Protein AF-A0A8W8JBB5-F1 (afdb_monomer_lite)

Radius of gyration: 19.41 Å; chains: 1; bounding box: 45×46×48 Å

Organism: Magallana gigas (NCBI:txid29159)

Foldseek 3Di:
DAWWWQQVDPPIDIDDQDQDDDDPPDDDDPVDDDDDGSVPDDPVLRVCQQDQDPPPHDHRVRTHHRCVPCVFCQVVVVVRCCSVCPPPNDDDPDDDTDDPDDDPPDPPDPDDPPPPPDPDVCVVVVVVVVVVVVVVVVVPD

Secondary structure (DSSP, 8-state):
-EEEEE-SSSS-EEEEE-SSPPPTT----TTSPPPPPTTT--HHHHHHHHT--TTTS--BTTEEETHHHHSSTHHHHHHHHHHHTTSS-PPP-----------------TT-TTTT-S--TTHHHHHHHHHHHHHHHHT--

InterPro domains:
  IPR002641 Patatin-like phospholipase domain [PF01734] (38-77)
  IPR002641 Patatin-like phospholipase domain [PS51635] (1-78)
  IPR016035 Acyl transferase/acyl hydrolase/lysophospholipase [SSF52151] (13-126)
  IPR047148 85/88 kDa calcium-independent phospholipase A2 [PTHR24139] (1-130)

Sequence (141 aa):
MVTGVLADRHPVKLHLFRTYEEPPNSETDHRFHCPKSYKEQKVWEAARATSAAPSYFKSFENYIDGGLSANNPTLDLLTEFHKQNRHPKKSIGVVVSIGTGKTDFQKASNHDPDLSLTPSPYAWQRLLKVVLLTQLKHGAE

Structure (mmCIF, N/CA/C/O backbone):
data_AF-A0A8W8JBB5-F1
#
_entry.id   AF-A0A8W8JBB5-F1
#
loop_
_atom_site.group_PDB
_atom_site.id
_atom_site.type_symbol
_atom_site.label_atom_id
_atom_site.label_alt_id
_atom_site.label_comp_id
_atom_site.label_asym_id
_atom_site.label_entity_id
_atom_site.label_seq_id
_atom_site.pdbx_PDB_ins_code
_atom_site.Cartn_x
_atom_site.Cartn_y
_atom_site.Cartn_z
_atom_site.occupancy
_atom_site.B_iso_or_equiv
_atom_site.auth_seq_id
_atom_site.auth_comp_id
_atom_site.auth_asym_id
_atom_site.auth_atom_id
_atom_site.pdbx_PDB_model_num
ATOM 1 N N . MET A 1 1 ? -7.867 3.065 1.480 1.00 89.44 1 MET A N 1
ATOM 2 C CA . MET A 1 1 ? -6.526 2.706 1.981 1.00 89.44 1 MET A CA 1
ATOM 3 C C . MET A 1 1 ? -5.728 2.160 0.813 1.00 89.44 1 MET A C 1
ATOM 5 O O . MET A 1 1 ? -6.299 1.388 0.053 1.00 89.44 1 MET A O 1
ATOM 9 N N . VAL A 1 2 ? -4.469 2.562 0.653 1.00 95.31 2 VAL A N 1
ATOM 10 C CA . VAL A 1 2 ? -3.534 1.993 -0.338 1.00 95.31 2 VAL A CA 1
ATOM 11 C C . VAL A 1 2 ? -2.193 1.703 0.334 1.00 95.31 2 VAL A C 1
ATOM 13 O O . VAL A 1 2 ? -1.883 2.297 1.366 1.00 95.31 2 VAL A O 1
ATOM 16 N N . THR A 1 3 ? -1.421 0.764 -0.205 1.00 96.62 3 THR A N 1
ATOM 17 C CA . THR A 1 3 ? -0.187 0.269 0.419 1.00 96.62 3 THR A CA 1
ATOM 18 C C . THR A 1 3 ? 1.053 0.824 -0.274 1.00 96.62 3 THR A C 1
ATOM 20 O O . THR A 1 3 ? 1.087 0.962 -1.491 1.00 96.62 3 THR A O 1
ATOM 23 N N . GLY A 1 4 ? 2.095 1.125 0.491 1.00 96.62 4 GLY A N 1
ATOM 24 C CA . GLY A 1 4 ? 3.434 1.418 -0.022 1.00 96.62 4 GLY A CA 1
ATOM 25 C C . GLY A 1 4 ? 4.482 0.807 0.896 1.00 96.62 4 GLY A C 1
ATOM 26 O O . GLY A 1 4 ? 4.200 0.549 2.065 1.00 96.62 4 GLY A O 1
ATOM 27 N N . VAL A 1 5 ? 5.687 0.561 0.396 1.00 96.44 5 VAL A N 1
ATOM 28 C CA . VAL A 1 5 ? 6.781 0.014 1.209 1.00 96.44 5 VAL A CA 1
ATOM 29 C C . VAL A 1 5 ? 7.809 1.103 1.473 1.00 96.44 5 VAL A C 1
ATOM 31 O O . VAL A 1 5 ? 8.350 1.683 0.538 1.00 96.44 5 VAL A O 1
ATOM 34 N N . LEU A 1 6 ? 8.089 1.366 2.748 1.00 95.00 6 LEU A N 1
ATOM 35 C CA . LEU A 1 6 ? 9.177 2.237 3.181 1.00 95.00 6 LEU A CA 1
ATOM 36 C C . LEU A 1 6 ? 10.498 1.481 3.037 1.00 95.00 6 LEU A C 1
ATOM 38 O O . LEU A 1 6 ? 10.761 0.523 3.771 1.00 95.00 6 LEU A O 1
ATOM 42 N N . ALA A 1 7 ? 11.292 1.906 2.057 1.00 92.50 7 ALA A N 1
ATOM 43 C CA . ALA A 1 7 ? 12.543 1.269 1.654 1.00 92.50 7 ALA A CA 1
ATOM 44 C C . ALA A 1 7 ? 13.784 1.900 2.304 1.00 92.50 7 ALA A C 1
ATOM 46 O O . ALA A 1 7 ? 14.887 1.382 2.162 1.00 92.50 7 ALA A O 1
ATOM 47 N N . ASP A 1 8 ? 13.606 3.006 3.026 1.00 91.12 8 ASP A N 1
ATOM 48 C CA . ASP A 1 8 ? 14.658 3.752 3.725 1.00 91.12 8 ASP A CA 1
ATOM 49 C C . ASP A 1 8 ? 15.137 3.084 5.023 1.00 91.12 8 ASP A C 1
ATOM 51 O O . ASP A 1 8 ? 16.037 3.601 5.679 1.00 91.12 8 ASP A O 1
ATOM 55 N N . ARG A 1 9 ? 14.544 1.949 5.405 1.00 89.19 9 ARG A N 1
ATOM 56 C CA . ARG A 1 9 ? 14.766 1.267 6.684 1.00 89.19 9 ARG A CA 1
ATOM 57 C C . ARG A 1 9 ? 14.956 -0.235 6.523 1.00 89.19 9 ARG A C 1
ATOM 59 O O . ARG A 1 9 ? 14.446 -0.844 5.584 1.00 89.19 9 ARG A O 1
ATOM 66 N N . HIS A 1 10 ? 15.672 -0.830 7.476 1.00 87.06 10 HIS A N 1
ATOM 67 C CA . HIS A 1 10 ? 15.892 -2.271 7.568 1.00 87.06 10 HIS A CA 1
ATOM 68 C C . HIS A 1 10 ? 15.444 -2.785 8.950 1.00 87.06 10 HIS A C 1
ATOM 70 O O . HIS A 1 10 ? 15.990 -2.323 9.955 1.00 87.06 10 HIS A O 1
ATOM 76 N N . PRO A 1 11 ? 14.481 -3.723 9.030 1.00 88.62 11 PRO A N 1
ATOM 77 C CA . PRO A 1 11 ? 13.730 -4.317 7.917 1.00 88.62 11 PRO A CA 1
ATOM 78 C C . PRO A 1 11 ? 12.800 -3.304 7.228 1.00 88.62 11 PRO A C 1
ATOM 80 O O . PRO A 1 11 ? 12.384 -2.322 7.842 1.00 88.62 11 PRO A O 1
ATOM 83 N N . VAL A 1 12 ? 12.464 -3.549 5.954 1.00 90.88 12 VAL A N 1
ATOM 84 C CA . VAL A 1 12 ? 11.497 -2.715 5.216 1.00 90.88 12 VAL A CA 1
ATOM 85 C C . VAL A 1 12 ? 10.136 -2.741 5.912 1.00 90.88 12 VAL A C 1
ATOM 87 O O . VAL A 1 12 ? 9.735 -3.766 6.467 1.00 90.88 12 VAL A O 1
ATOM 90 N N . LYS A 1 13 ? 9.413 -1.618 5.888 1.00 92.50 13 LYS A N 1
ATOM 91 C CA . LYS A 1 13 ? 8.133 -1.483 6.603 1.00 92.50 13 LYS A CA 1
ATOM 92 C C . LYS A 1 13 ? 6.999 -1.201 5.631 1.00 92.50 13 LYS A C 1
ATOM 94 O O . LYS A 1 13 ? 7.080 -0.275 4.827 1.00 92.50 13 LYS A O 1
ATOM 99 N N . LEU A 1 14 ? 5.914 -1.958 5.749 1.00 94.06 14 LEU A N 1
ATOM 100 C CA . LEU A 1 14 ? 4.666 -1.652 5.059 1.00 94.06 14 LEU A CA 1
ATOM 101 C C . LEU A 1 14 ? 4.047 -0.380 5.655 1.00 94.06 14 LEU A C 1
ATOM 103 O O . LEU A 1 14 ? 3.856 -0.275 6.868 1.00 94.06 14 LEU A O 1
ATOM 107 N N . HIS A 1 15 ? 3.722 0.577 4.795 1.00 94.25 15 HIS A N 1
ATOM 108 C CA . HIS A 1 15 ? 2.999 1.793 5.130 1.00 94.25 15 HIS A CA 1
ATOM 109 C C . HIS A 1 15 ? 1.588 1.747 4.536 1.00 94.25 15 HIS A C 1
ATOM 111 O O . HIS A 1 15 ? 1.398 1.408 3.365 1.00 94.25 15 HIS A O 1
ATOM 117 N N . LEU A 1 16 ? 0.595 2.102 5.353 1.00 94.94 16 LEU A N 1
ATOM 118 C CA . LEU A 1 16 ? -0.808 2.162 4.956 1.00 94.94 16 LEU A CA 1
ATOM 119 C C . LEU A 1 16 ? -1.221 3.624 4.791 1.00 94.94 16 LEU A C 1
ATOM 121 O O . LEU A 1 16 ? -1.460 4.327 5.773 1.00 94.94 16 LEU A O 1
ATOM 125 N N . PHE A 1 17 ? -1.358 4.070 3.545 1.00 95.38 17 PHE A N 1
ATOM 126 C CA . PHE A 1 17 ? -1.958 5.364 3.251 1.00 95.38 17 PHE A CA 1
ATOM 127 C C . PHE A 1 17 ? -3.466 5.280 3.505 1.00 95.38 17 PHE A C 1
ATOM 129 O O . PHE A 1 17 ? -4.177 4.455 2.917 1.00 95.38 17 PHE A O 1
ATOM 136 N N . ARG A 1 18 ? -3.969 6.140 4.385 1.00 92.56 18 ARG A N 1
ATOM 137 C CA . ARG A 1 18 ? -5.346 6.124 4.901 1.00 92.56 18 ARG A CA 1
ATOM 138 C C . ARG A 1 18 ? -5.914 7.535 4.975 1.00 92.56 18 ARG A C 1
ATOM 140 O O . ARG A 1 18 ? -5.186 8.507 4.849 1.00 92.56 18 ARG A O 1
ATOM 147 N N . THR A 1 19 ? -7.226 7.621 5.167 1.00 93.56 19 THR A N 1
ATOM 148 C CA . THR A 1 19 ? -7.979 8.880 5.312 1.00 93.56 19 THR A CA 1
ATOM 149 C C . THR A 1 19 ? -8.466 9.104 6.745 1.00 93.56 19 THR A C 1
ATOM 151 O O . THR A 1 19 ? -9.279 9.988 6.992 1.00 93.56 19 THR A O 1
ATOM 154 N N . TYR A 1 20 ? -8.021 8.266 7.677 1.00 91.19 20 TYR A N 1
ATOM 155 C CA . TYR A 1 20 ? -8.402 8.265 9.083 1.00 91.19 20 TYR A CA 1
ATOM 156 C C . TYR A 1 20 ? -7.147 8.174 9.947 1.00 91.19 20 TYR A C 1
ATOM 158 O O . TYR A 1 20 ? -6.053 7.895 9.452 1.00 91.19 20 TYR A O 1
ATOM 166 N N . GLU A 1 21 ? -7.316 8.419 11.239 1.00 88.69 21 GLU A N 1
ATOM 167 C CA . GLU A 1 21 ? -6.217 8.475 12.190 1.00 88.69 21 GLU A CA 1
ATOM 168 C C . GLU A 1 21 ? -5.576 7.103 12.445 1.00 88.69 21 GLU A C 1
ATOM 170 O O . GLU A 1 21 ? -6.227 6.053 12.443 1.00 88.69 21 GLU A O 1
ATOM 175 N N . GLU A 1 22 ? -4.259 7.116 12.634 1.00 82.62 22 GLU A N 1
ATOM 176 C CA . GLU A 1 22 ? -3.504 5.934 13.025 1.00 82.62 22 GLU A CA 1
ATOM 177 C C . GLU A 1 22 ? -3.818 5.559 14.479 1.00 82.62 22 GLU A C 1
ATOM 179 O O . GLU A 1 22 ? -3.920 6.455 15.31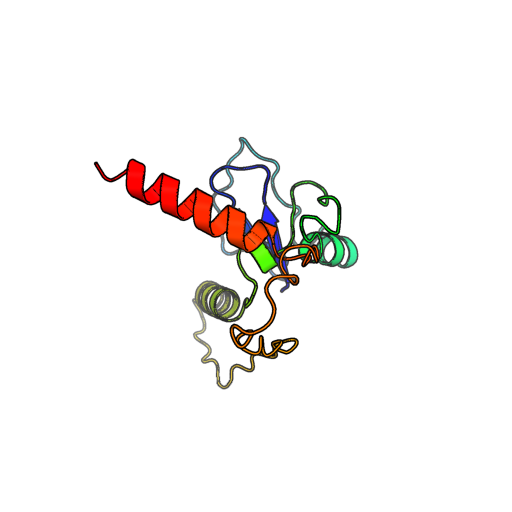8 1.00 82.62 22 GLU A O 1
ATOM 184 N N . PRO A 1 23 ? -3.948 4.263 14.832 1.00 75.19 23 PRO A N 1
ATOM 185 C CA . PRO A 1 23 ? -4.061 3.888 16.230 1.00 75.19 23 PRO A CA 1
ATOM 186 C C . PRO A 1 23 ? -2.796 4.346 16.973 1.00 75.19 23 PRO A C 1
ATOM 188 O O . PRO A 1 23 ? -1.702 4.165 16.441 1.00 75.19 23 PRO A O 1
ATOM 191 N N . PRO A 1 24 ? -2.903 4.837 18.217 1.00 66.25 24 PRO A N 1
ATOM 192 C CA . PRO A 1 24 ? -1.829 5.540 18.938 1.00 66.25 24 PRO A CA 1
ATOM 193 C C . PRO A 1 24 ? -0.545 4.731 19.232 1.00 66.25 24 PRO A C 1
ATOM 195 O O . PRO A 1 24 ? 0.370 5.248 19.858 1.00 66.25 24 PRO A O 1
ATOM 198 N N . ASN A 1 25 ? -0.435 3.485 18.763 1.00 61.22 25 ASN A N 1
ATOM 199 C CA . ASN A 1 25 ? 0.698 2.588 19.011 1.00 61.22 25 ASN A CA 1
ATOM 200 C C . ASN A 1 25 ? 1.657 2.480 17.811 1.00 61.22 25 ASN A C 1
ATOM 202 O O . ASN A 1 25 ? 2.309 1.450 17.627 1.00 61.22 25 ASN A O 1
ATOM 206 N N . SER A 1 26 ? 1.724 3.491 16.949 1.00 63.72 26 SER A N 1
ATOM 207 C CA . SER A 1 26 ? 2.717 3.514 15.879 1.00 63.72 26 SER A CA 1
ATOM 208 C C . SER A 1 26 ? 4.072 3.927 16.437 1.00 63.72 26 SER A C 1
ATOM 210 O O . SER A 1 26 ? 4.320 5.107 16.672 1.00 63.72 26 SER A O 1
ATOM 212 N N . GLU A 1 27 ? 4.960 2.958 16.641 1.00 65.38 27 GLU A N 1
ATOM 213 C CA . GLU A 1 27 ? 6.349 3.250 16.982 1.00 65.38 27 GLU A CA 1
ATOM 214 C C . GLU A 1 27 ? 6.988 4.101 15.877 1.00 65.38 27 GLU A C 1
ATOM 216 O O . GLU A 1 27 ? 7.105 3.683 14.712 1.00 65.38 27 GLU A O 1
ATOM 221 N N . THR A 1 28 ? 7.373 5.317 16.256 1.00 67.19 28 THR A N 1
ATOM 222 C CA . THR A 1 28 ? 8.155 6.237 15.440 1.00 67.19 28 THR A CA 1
ATOM 223 C C . THR A 1 28 ? 9.629 6.012 15.735 1.00 67.19 28 THR A C 1
ATOM 225 O O . THR A 1 28 ? 10.120 6.365 16.803 1.00 67.19 28 THR A O 1
ATOM 228 N N . ASP A 1 29 ? 10.348 5.434 14.780 1.00 75.00 29 ASP A N 1
ATOM 229 C CA . ASP A 1 29 ? 11.805 5.390 14.833 1.00 75.00 29 ASP A CA 1
ATOM 230 C C . ASP A 1 29 ? 12.365 6.722 14.317 1.00 75.00 29 ASP A C 1
ATOM 232 O O . ASP A 1 29 ? 12.281 7.017 13.124 1.00 75.00 29 ASP A O 1
ATOM 236 N N . HIS A 1 30 ? 12.925 7.528 15.221 1.00 78.56 30 HIS A N 1
ATOM 237 C CA . HIS A 1 30 ? 13.466 8.858 14.919 1.00 78.56 30 HIS A CA 1
ATOM 238 C C . HIS A 1 30 ? 14.686 8.842 13.982 1.00 78.56 30 HIS A C 1
ATOM 240 O O . HIS A 1 30 ? 15.106 9.900 13.521 1.00 78.56 30 HIS A O 1
ATOM 246 N N . ARG A 1 31 ? 15.262 7.667 13.687 1.00 83.62 31 ARG A N 1
ATOM 247 C CA . ARG A 1 31 ? 16.376 7.523 12.734 1.00 83.62 31 ARG A CA 1
ATOM 248 C C . ARG A 1 31 ? 15.941 7.672 11.277 1.00 83.62 31 ARG A C 1
ATOM 250 O O . ARG A 1 31 ? 16.790 7.885 10.416 1.00 83.62 31 ARG A O 1
ATOM 257 N N . PHE A 1 32 ? 14.646 7.540 10.998 1.00 84.50 32 PHE A N 1
ATOM 258 C CA . PHE A 1 32 ? 14.095 7.568 9.647 1.00 84.50 32 PHE A CA 1
ATOM 259 C C . PHE A 1 32 ? 13.147 8.746 9.454 1.00 84.50 32 PHE A C 1
ATOM 261 O O . PHE A 1 32 ? 12.585 9.287 10.407 1.00 84.50 32 PHE A O 1
ATOM 268 N N . HIS A 1 33 ? 12.915 9.110 8.193 1.00 82.38 33 HIS A N 1
ATOM 269 C CA . HIS A 1 33 ? 11.900 10.104 7.877 1.00 82.38 33 HIS A CA 1
ATOM 270 C C . HIS A 1 33 ? 10.522 9.564 8.271 1.00 82.38 33 HIS A C 1
ATOM 272 O O . HIS A 1 33 ? 10.127 8.445 7.905 1.00 82.38 33 HIS A O 1
ATOM 278 N N . CYS A 1 34 ? 9.792 10.366 9.044 1.00 85.19 34 CYS A N 1
ATOM 279 C CA . CYS A 1 34 ? 8.422 10.046 9.400 1.00 85.19 34 CYS A CA 1
ATOM 280 C C . CYS A 1 34 ? 7.525 10.262 8.170 1.00 85.19 34 CYS A C 1
ATOM 282 O O . CYS A 1 34 ? 7.642 11.302 7.514 1.00 85.19 34 CYS A O 1
ATOM 284 N N . PRO A 1 35 ? 6.642 9.308 7.834 1.00 88.75 35 PRO A N 1
ATOM 285 C CA . PRO A 1 35 ? 5.589 9.533 6.854 1.00 88.75 35 PRO A CA 1
ATOM 286 C C . PRO A 1 35 ? 4.769 10.788 7.168 1.00 88.75 35 PRO A C 1
ATOM 288 O O . PRO A 1 35 ? 4.559 11.127 8.334 1.00 88.75 35 PRO A O 1
ATOM 291 N N . LYS A 1 36 ? 4.263 11.447 6.121 1.00 90.94 36 LYS A N 1
ATOM 292 C CA . LYS A 1 36 ? 3.332 12.573 6.264 1.00 90.94 36 LYS A CA 1
ATOM 293 C C . LYS A 1 36 ? 2.089 12.131 7.037 1.00 90.94 36 LYS A C 1
ATOM 295 O O . LYS A 1 36 ? 1.647 10.984 6.927 1.00 90.94 36 LYS A O 1
ATOM 300 N N . SER A 1 37 ? 1.487 13.061 7.776 1.00 90.94 37 SER A N 1
ATOM 301 C CA . SER A 1 37 ? 0.191 12.809 8.403 1.00 90.94 37 SER A CA 1
ATOM 302 C C . SER A 1 37 ? -0.873 12.536 7.337 1.00 90.94 37 SER A C 1
ATOM 304 O O . SER A 1 37 ? -0.841 13.109 6.246 1.00 90.94 37 SER A O 1
ATOM 306 N N . TYR A 1 38 ? -1.878 11.721 7.664 1.00 91.69 38 TYR A N 1
ATOM 307 C CA . TYR A 1 38 ? -2.992 11.423 6.755 1.00 91.69 38 TYR A CA 1
ATOM 308 C C . TYR A 1 38 ? -3.759 12.678 6.295 1.00 91.69 38 TYR A C 1
ATOM 310 O O . TYR A 1 38 ? -4.408 12.648 5.253 1.00 91.69 38 TYR A O 1
ATOM 318 N N . LYS A 1 39 ? -3.686 13.777 7.062 1.00 93.88 39 LYS A N 1
ATOM 319 C CA . LYS A 1 39 ? -4.297 15.074 6.719 1.00 93.88 39 LYS A CA 1
ATOM 320 C C . LYS A 1 39 ? -3.493 15.867 5.684 1.00 93.88 39 LYS A C 1
ATOM 322 O O . LYS A 1 39 ? -4.060 16.691 4.976 1.00 93.88 39 LYS A O 1
ATOM 327 N N . GLU A 1 40 ? -2.185 15.641 5.619 1.00 94.75 40 GLU A N 1
ATOM 328 C CA . GLU A 1 40 ? -1.252 16.360 4.739 1.00 94.75 40 GLU A CA 1
ATOM 329 C C . GLU A 1 40 ? -0.963 15.571 3.460 1.00 94.75 40 GLU A C 1
ATOM 331 O O . GLU A 1 40 ? -0.647 16.142 2.415 1.00 94.75 40 GLU A O 1
ATOM 336 N N . GLN A 1 41 ? -1.082 14.246 3.548 1.00 95.06 41 GLN A N 1
ATOM 337 C CA . GLN A 1 41 ? -0.843 13.321 2.458 1.00 95.06 41 GLN A CA 1
ATOM 338 C C . GLN A 1 41 ? -1.830 13.555 1.309 1.00 95.06 41 GLN A C 1
ATOM 340 O O . GLN A 1 41 ? -3.033 13.311 1.424 1.00 95.06 41 GLN A O 1
ATOM 345 N N . LYS A 1 42 ? -1.313 13.971 0.150 1.00 96.25 42 LYS A N 1
ATOM 346 C CA . LYS A 1 42 ? -2.138 14.161 -1.050 1.00 96.25 42 LYS A CA 1
ATOM 347 C C . LYS A 1 42 ? -2.446 12.819 -1.710 1.00 96.25 42 LYS A C 1
ATOM 349 O O . LYS A 1 42 ? -1.616 11.908 -1.723 1.00 96.25 42 LYS A O 1
ATOM 354 N N . VAL A 1 43 ? -3.620 12.728 -2.339 1.00 96.94 43 VAL A N 1
ATOM 355 C CA . VAL A 1 43 ? -4.079 11.513 -3.038 1.00 96.94 43 VAL A CA 1
ATOM 356 C C . VAL A 1 43 ? -3.111 11.095 -4.147 1.00 96.94 43 VAL A C 1
ATOM 358 O O . VAL A 1 43 ? -2.763 9.922 -4.244 1.00 96.94 43 VAL A O 1
ATOM 361 N N . TRP A 1 44 ? -2.634 12.045 -4.958 1.00 97.50 44 TRP A N 1
ATOM 362 C CA . TRP A 1 44 ? -1.723 11.740 -6.067 1.00 97.50 44 TRP A CA 1
ATOM 363 C C . TRP A 1 44 ? -0.346 11.264 -5.587 1.00 97.50 44 TRP A C 1
ATOM 365 O O . TRP A 1 44 ? 0.270 10.430 -6.242 1.00 97.50 44 TRP A O 1
ATOM 375 N N . GLU A 1 45 ? 0.123 11.749 -4.436 1.00 96.88 45 GLU A N 1
ATOM 376 C CA . GLU A 1 45 ? 1.386 11.313 -3.834 1.00 96.88 45 GLU A CA 1
ATOM 377 C C . GLU A 1 45 ? 1.269 9.863 -3.347 1.00 96.88 45 GLU A C 1
ATOM 379 O O . GLU A 1 45 ? 2.134 9.043 -3.643 1.00 96.88 45 GLU A O 1
ATOM 384 N N . ALA A 1 46 ? 0.158 9.516 -2.686 1.00 97.00 46 ALA A N 1
ATOM 385 C CA . ALA A 1 46 ? -0.110 8.143 -2.259 1.00 97.00 46 ALA A CA 1
ATOM 386 C C . ALA A 1 46 ? -0.259 7.197 -3.464 1.00 97.00 46 ALA A C 1
ATOM 388 O O . ALA A 1 46 ? 0.292 6.097 -3.459 1.00 97.00 46 ALA A O 1
ATOM 389 N N . ALA A 1 47 ? -0.950 7.644 -4.520 1.00 97.25 47 ALA A N 1
ATOM 390 C CA . ALA A 1 47 ? -1.086 6.905 -5.774 1.00 97.25 47 ALA A CA 1
ATOM 391 C C . ALA A 1 47 ? 0.269 6.697 -6.477 1.00 97.25 47 ALA A C 1
ATOM 393 O O . ALA A 1 47 ? 0.536 5.622 -7.005 1.00 97.25 47 ALA A O 1
ATOM 394 N N . ARG A 1 48 ? 1.152 7.702 -6.450 1.00 97.31 48 ARG A N 1
ATOM 395 C CA . ARG A 1 48 ? 2.498 7.600 -7.024 1.00 97.31 48 ARG A CA 1
ATOM 396 C C . ARG A 1 48 ? 3.404 6.670 -6.217 1.00 97.31 48 ARG A C 1
ATOM 398 O O . ARG A 1 48 ? 4.178 5.928 -6.814 1.00 97.31 48 ARG A O 1
ATOM 405 N N . ALA A 1 49 ? 3.314 6.718 -4.889 1.00 96.88 49 ALA A N 1
ATOM 406 C CA . ALA A 1 49 ? 4.075 5.860 -3.987 1.00 96.88 49 ALA A CA 1
ATOM 407 C C . ALA A 1 49 ? 3.688 4.382 -4.138 1.00 96.88 49 ALA A C 1
ATOM 409 O O . ALA A 1 49 ? 4.560 3.528 -4.279 1.00 96.88 49 ALA A O 1
ATOM 410 N N . THR A 1 50 ? 2.384 4.079 -4.150 1.00 97.06 50 THR A N 1
ATOM 411 C CA . THR A 1 50 ? 1.886 2.694 -4.222 1.00 97.06 50 THR A CA 1
ATOM 412 C C . THR A 1 50 ? 2.262 1.996 -5.526 1.00 97.06 50 THR A C 1
ATOM 414 O O . THR A 1 50 ? 2.529 0.803 -5.499 1.00 97.06 50 THR A O 1
ATOM 417 N N . SER A 1 51 ? 2.355 2.738 -6.637 1.00 96.56 51 SER A N 1
ATOM 418 C CA . SER A 1 51 ? 2.640 2.200 -7.972 1.00 96.56 51 SER A CA 1
ATOM 419 C C . SER A 1 51 ? 4.118 2.266 -8.375 1.00 96.56 51 SER A C 1
ATOM 421 O O . SER A 1 51 ? 4.436 2.135 -9.560 1.00 96.56 51 SER A O 1
ATOM 423 N N . ALA A 1 52 ? 5.030 2.581 -7.450 1.00 96.75 52 ALA A N 1
ATOM 424 C CA . ALA A 1 52 ? 6.455 2.748 -7.740 1.00 96.75 52 ALA A CA 1
ATOM 425 C C . ALA A 1 52 ? 7.172 1.389 -7.893 1.00 96.75 52 ALA A C 1
ATOM 427 O O . ALA A 1 52 ? 8.110 1.085 -7.150 1.00 96.75 52 ALA A O 1
ATOM 428 N N . ALA A 1 53 ? 6.690 0.554 -8.826 1.00 94.94 53 ALA A N 1
ATOM 429 C CA . ALA A 1 53 ? 7.184 -0.796 -9.105 1.00 94.94 53 ALA A CA 1
ATOM 430 C C . ALA A 1 53 ? 8.687 -0.769 -9.398 1.00 94.94 53 ALA A C 1
ATOM 432 O O . ALA A 1 53 ? 9.094 -0.156 -10.395 1.00 94.94 53 ALA A O 1
ATOM 433 N N . PRO A 1 54 ? 9.523 -1.448 -8.584 1.00 91.88 54 PRO A N 1
ATOM 434 C CA . PRO A 1 54 ?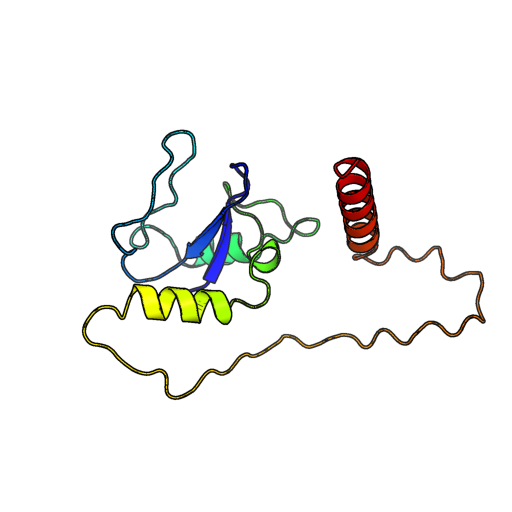 10.940 -1.577 -8.886 1.00 91.88 54 PRO A CA 1
ATOM 435 C C . PRO A 1 54 ? 11.124 -2.152 -10.287 1.00 91.88 54 PRO A C 1
ATOM 437 O O . PRO A 1 54 ? 10.315 -2.965 -10.731 1.00 91.88 54 PRO A O 1
ATOM 440 N N . SER A 1 55 ? 12.188 -1.735 -10.971 1.00 91.94 55 SER A N 1
ATOM 441 C CA . SER A 1 55 ? 12.481 -1.967 -12.400 1.00 91.94 55 SER A CA 1
ATOM 442 C C . SER A 1 55 ? 11.648 -1.167 -13.410 1.00 91.94 55 SER A C 1
ATOM 444 O O . SER A 1 55 ? 12.185 -0.821 -14.458 1.00 91.94 55 SER A O 1
ATOM 446 N N . TYR A 1 56 ? 10.404 -0.793 -13.097 1.00 94.25 56 TYR A N 1
ATOM 447 C CA . TYR A 1 56 ? 9.557 -0.009 -14.009 1.00 94.25 56 TYR A CA 1
ATOM 448 C C . TYR A 1 56 ? 9.611 1.490 -13.718 1.00 94.25 56 TYR A C 1
ATOM 450 O O . TYR A 1 56 ? 9.693 2.310 -14.631 1.00 94.25 56 TYR A O 1
ATOM 458 N N . PHE A 1 57 ? 9.579 1.856 -12.438 1.00 96.00 57 PHE A N 1
ATOM 459 C CA . PHE A 1 57 ? 9.534 3.240 -11.991 1.00 96.00 57 PHE A CA 1
ATOM 460 C C . PHE A 1 57 ? 10.608 3.508 -10.937 1.00 96.00 57 PHE A C 1
ATOM 462 O O . PHE A 1 57 ? 11.021 2.624 -10.187 1.00 96.00 57 PHE A O 1
ATOM 469 N N . LYS A 1 58 ? 11.061 4.765 -10.870 1.00 95.69 58 LYS A N 1
ATOM 470 C CA . LYS A 1 58 ? 11.879 5.240 -9.748 1.00 95.69 58 LYS A CA 1
ATOM 471 C C . LYS A 1 58 ? 11.037 5.257 -8.471 1.00 95.69 58 LYS A C 1
ATOM 473 O O . LYS A 1 58 ? 9.835 5.527 -8.545 1.00 95.69 58 LYS A O 1
ATOM 478 N N . SER A 1 59 ? 11.688 5.041 -7.328 1.00 95.12 59 SER A N 1
ATOM 479 C CA . SER A 1 59 ? 11.074 5.252 -6.016 1.00 95.12 59 SER A CA 1
ATOM 480 C C . SER A 1 59 ? 10.507 6.668 -5.905 1.00 95.12 59 SER A C 1
ATOM 482 O O . SER A 1 59 ? 10.973 7.605 -6.564 1.00 95.12 59 SER A O 1
ATOM 484 N N . PHE A 1 60 ? 9.474 6.816 -5.083 1.00 95.50 60 PHE A N 1
ATOM 485 C CA . PHE A 1 60 ? 8.868 8.107 -4.791 1.00 95.50 60 PHE A CA 1
ATOM 486 C C . PHE A 1 60 ? 9.137 8.458 -3.334 1.00 95.50 60 PHE A C 1
ATOM 488 O O . PHE A 1 60 ? 8.638 7.779 -2.440 1.00 95.50 60 PHE A O 1
ATOM 495 N N . GLU A 1 61 ? 9.945 9.494 -3.099 1.00 93.38 61 GLU A N 1
ATOM 496 C CA . GLU A 1 61 ? 10.515 9.771 -1.775 1.00 93.38 61 GLU A CA 1
ATOM 497 C C . GLU A 1 61 ? 11.168 8.484 -1.214 1.00 93.38 61 GLU A C 1
ATOM 499 O O . GLU A 1 61 ? 12.019 7.879 -1.871 1.00 93.38 61 GLU A O 1
ATOM 504 N N . ASN A 1 62 ? 10.722 8.030 -0.043 1.00 93.31 62 ASN A N 1
ATOM 505 C CA . ASN A 1 62 ? 11.213 6.828 0.634 1.00 93.31 62 ASN A CA 1
ATOM 506 C C . ASN A 1 62 ? 10.384 5.572 0.308 1.00 93.31 62 ASN A C 1
ATOM 508 O O . ASN A 1 62 ? 10.588 4.520 0.919 1.00 93.31 62 ASN A O 1
ATOM 512 N N . TYR A 1 63 ? 9.428 5.683 -0.619 1.00 96.06 63 TYR A N 1
ATOM 513 C CA . TYR A 1 63 ? 8.477 4.630 -0.948 1.00 96.06 63 TYR A CA 1
ATOM 514 C C . TYR A 1 63 ? 8.840 3.888 -2.233 1.00 96.06 63 TYR A C 1
ATOM 516 O O . TYR A 1 63 ? 9.227 4.479 -3.247 1.00 96.06 63 TYR A O 1
ATOM 524 N N . ILE A 1 64 ? 8.621 2.579 -2.193 1.00 96.50 64 ILE A N 1
ATOM 525 C CA . ILE A 1 64 ? 8.526 1.694 -3.353 1.00 96.50 64 ILE A CA 1
ATOM 526 C C . ILE A 1 64 ? 7.157 1.005 -3.356 1.00 96.50 64 ILE A C 1
ATOM 528 O O . ILE A 1 64 ? 6.404 1.088 -2.380 1.00 96.50 64 ILE A O 1
ATOM 532 N N . ASP A 1 65 ? 6.846 0.333 -4.461 1.00 97.12 65 ASP A N 1
ATOM 533 C CA . ASP A 1 65 ? 5.552 -0.308 -4.700 1.00 97.12 65 ASP A CA 1
ATOM 534 C C . ASP A 1 65 ? 5.038 -1.145 -3.526 1.00 97.12 65 ASP A C 1
ATOM 536 O O . ASP A 1 65 ? 5.754 -1.982 -2.962 1.00 97.12 65 ASP A O 1
ATOM 540 N N . GLY A 1 66 ? 3.762 -0.944 -3.195 1.00 95.31 66 GLY A N 1
ATOM 541 C CA . GLY A 1 66 ? 3.081 -1.688 -2.140 1.00 95.31 66 GLY A CA 1
ATOM 542 C C . GLY A 1 66 ? 3.020 -3.190 -2.414 1.00 95.31 66 GLY A C 1
ATOM 543 O O . GLY A 1 66 ? 3.050 -3.988 -1.479 1.00 95.31 66 GLY A O 1
ATOM 544 N N . GLY A 1 67 ? 3.010 -3.588 -3.684 1.00 93.81 67 GLY A N 1
ATOM 545 C CA . GLY A 1 67 ? 2.980 -4.964 -4.161 1.00 93.81 67 GLY A CA 1
ATOM 546 C C . GLY A 1 67 ? 4.205 -5.795 -3.786 1.00 93.81 67 GLY A C 1
ATOM 547 O O . GLY A 1 67 ? 4.125 -7.021 -3.802 1.00 93.81 67 GLY A O 1
ATOM 548 N N . LEU A 1 68 ? 5.316 -5.183 -3.365 1.00 92.94 68 LEU A N 1
ATOM 549 C CA . LEU A 1 68 ? 6.452 -5.945 -2.835 1.00 92.94 68 LEU A CA 1
ATOM 550 C C . LEU A 1 68 ? 6.160 -6.603 -1.484 1.00 92.94 68 LEU A C 1
ATOM 552 O O . LEU A 1 68 ? 6.692 -7.676 -1.209 1.00 92.94 6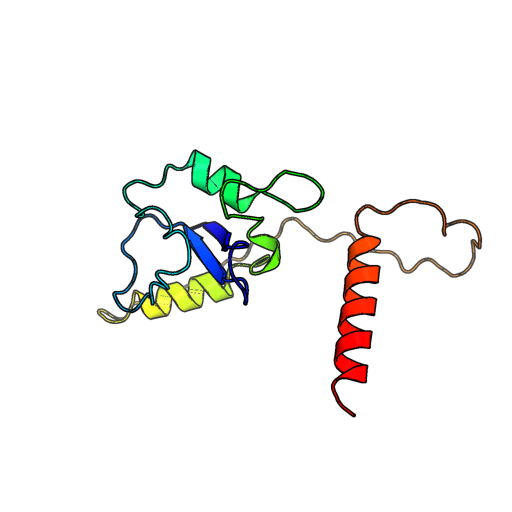8 LEU A O 1
ATOM 556 N N . SER A 1 69 ? 5.331 -5.973 -0.647 1.00 91.19 69 SER A N 1
ATOM 557 C CA . SER A 1 69 ? 4.991 -6.489 0.687 1.00 91.19 69 SER A CA 1
ATOM 558 C C . SER A 1 69 ? 3.522 -6.887 0.821 1.00 91.19 69 SER A C 1
ATOM 560 O O . SER A 1 69 ? 3.211 -7.763 1.618 1.00 91.19 69 SER A O 1
ATOM 562 N N . ALA A 1 70 ? 2.626 -6.261 0.059 1.00 92.50 70 ALA A N 1
ATOM 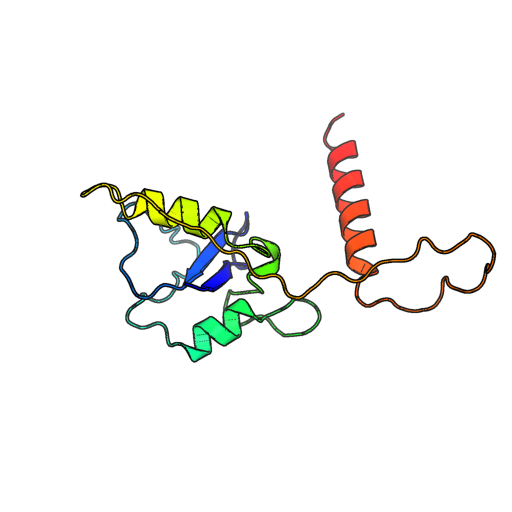563 C CA . ALA A 1 70 ? 1.180 -6.425 0.150 1.00 92.50 70 ALA A CA 1
ATOM 564 C C . ALA A 1 70 ? 0.533 -6.428 -1.249 1.00 92.50 70 ALA A C 1
ATOM 566 O O . ALA A 1 70 ? -0.346 -5.619 -1.546 1.00 92.50 70 ALA A O 1
ATOM 567 N N . ASN A 1 71 ? 0.950 -7.362 -2.117 1.00 92.00 71 ASN A N 1
ATOM 568 C CA . ASN A 1 71 ? 0.352 -7.555 -3.454 1.00 92.00 71 ASN A CA 1
ATOM 569 C C . ASN A 1 71 ? -1.111 -8.035 -3.410 1.00 92.00 71 ASN A C 1
ATOM 571 O O . ASN A 1 71 ? -1.829 -8.010 -4.404 1.00 92.00 71 ASN A O 1
ATOM 575 N N . ASN A 1 72 ? -1.556 -8.499 -2.244 1.00 94.62 72 ASN A N 1
ATOM 576 C CA . ASN A 1 72 ? -2.958 -8.712 -1.932 1.00 94.62 72 ASN A CA 1
ATOM 577 C C . ASN A 1 72 ? -3.224 -8.117 -0.540 1.00 94.62 72 ASN A C 1
ATOM 579 O O . ASN A 1 72 ? -3.037 -8.818 0.456 1.00 94.62 72 ASN A O 1
ATOM 583 N N . PRO A 1 73 ? -3.675 -6.853 -0.450 1.00 94.81 73 PRO A N 1
ATOM 584 C CA . PRO A 1 73 ? -3.799 -6.146 0.823 1.00 94.81 73 PRO A CA 1
ATOM 585 C C . PRO A 1 73 ? -5.020 -6.584 1.648 1.00 94.81 73 PRO A C 1
ATOM 587 O O . PRO A 1 73 ? -5.392 -5.908 2.603 1.00 94.81 73 PRO A O 1
ATOM 590 N N . THR A 1 74 ? -5.688 -7.689 1.290 1.00 96.25 74 THR A N 1
ATOM 591 C CA . THR A 1 74 ? -6.899 -8.156 1.984 1.00 96.25 74 THR A CA 1
ATOM 592 C C . THR A 1 74 ? -6.608 -8.461 3.454 1.00 96.25 74 THR A C 1
ATOM 594 O O . THR A 1 74 ? -7.347 -8.022 4.332 1.00 96.25 74 THR A O 1
ATOM 597 N N . LEU A 1 75 ? -5.517 -9.178 3.742 1.00 94.44 75 LEU A N 1
ATOM 598 C CA . LEU A 1 75 ? -5.152 -9.519 5.119 1.00 94.44 75 LEU A CA 1
ATOM 599 C C . LEU A 1 75 ? -4.706 -8.284 5.913 1.00 94.44 75 LEU A C 1
ATOM 601 O O . LEU A 1 75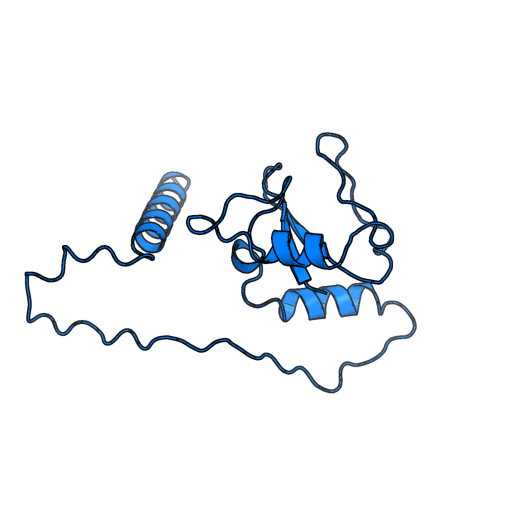 ? -5.068 -8.142 7.084 1.00 94.44 75 LEU A O 1
ATOM 605 N N . ASP A 1 76 ? -3.973 -7.371 5.273 1.00 94.56 76 ASP A N 1
ATOM 606 C CA . ASP A 1 76 ? -3.557 -6.102 5.874 1.00 94.56 76 ASP A CA 1
ATOM 607 C C . ASP A 1 76 ? -4.771 -5.240 6.234 1.00 94.56 76 ASP A C 1
ATOM 609 O O . ASP A 1 76 ? -4.854 -4.718 7.344 1.00 94.56 76 ASP A O 1
ATOM 613 N N . LEU A 1 77 ? -5.761 -5.162 5.337 1.00 93.50 77 LEU A N 1
ATOM 614 C CA . LEU A 1 77 ? -7.025 -4.466 5.568 1.00 93.50 77 LEU A CA 1
ATOM 615 C C . LEU A 1 77 ? -7.820 -5.089 6.714 1.00 93.50 77 LEU A C 1
ATOM 617 O O . LEU A 1 77 ? -8.338 -4.359 7.554 1.00 93.50 77 LEU A O 1
ATOM 621 N N . LEU A 1 78 ? -7.916 -6.420 6.774 1.00 94.19 78 LEU A N 1
ATOM 622 C CA . LEU A 1 78 ? -8.590 -7.103 7.879 1.00 94.19 78 LEU A CA 1
ATOM 623 C C . LEU A 1 78 ? -7.885 -6.822 9.205 1.00 94.19 78 LEU A C 1
ATOM 625 O O . LEU A 1 78 ? -8.541 -6.527 10.202 1.00 94.19 78 LEU A O 1
ATOM 629 N N . THR A 1 79 ? -6.558 -6.871 9.217 1.00 92.38 79 THR A N 1
ATOM 630 C CA . THR A 1 79 ? -5.755 -6.566 10.404 1.00 92.38 79 THR A CA 1
ATOM 631 C C . THR A 1 79 ? -5.965 -5.119 10.849 1.00 92.38 79 THR A C 1
ATOM 633 O O . THR A 1 79 ? -6.205 -4.866 12.030 1.00 92.38 79 THR A O 1
ATOM 636 N N . GLU A 1 80 ? -5.932 -4.168 9.914 1.00 91.25 80 GLU A N 1
ATOM 637 C CA . GLU A 1 80 ? -6.181 -2.753 10.192 1.00 91.25 8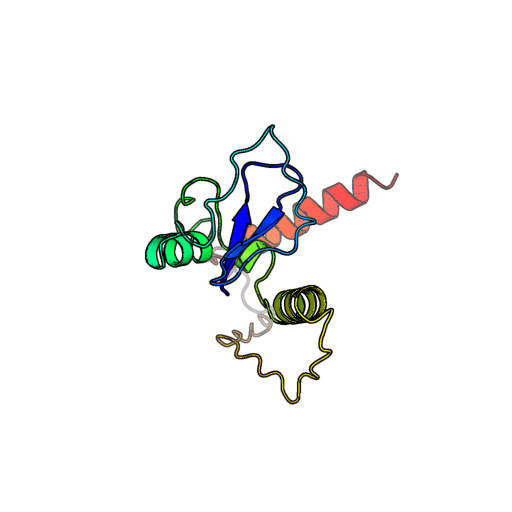0 GLU A CA 1
ATOM 638 C C . GLU A 1 80 ? -7.611 -2.522 10.690 1.00 91.25 80 GLU A C 1
ATOM 640 O O . GLU A 1 80 ? -7.808 -1.831 11.687 1.00 91.25 80 GLU A O 1
ATOM 645 N N . PHE A 1 81 ? -8.609 -3.165 10.079 1.00 91.75 81 PHE A N 1
ATOM 646 C CA . PHE A 1 81 ? -9.993 -3.105 10.542 1.00 91.75 81 PHE A CA 1
ATOM 647 C C . PHE A 1 81 ? -10.103 -3.548 12.002 1.00 91.75 81 PHE A C 1
ATOM 649 O O . PHE A 1 81 ? -10.673 -2.824 12.812 1.00 91.75 81 PHE A O 1
ATOM 656 N N . HIS A 1 82 ? -9.515 -4.689 12.373 1.00 89.50 82 HIS A N 1
ATOM 657 C CA . HIS A 1 82 ? -9.548 -5.167 13.758 1.00 89.50 82 HIS A CA 1
ATOM 658 C C . HIS A 1 82 ? -8.831 -4.217 14.729 1.00 89.50 82 HIS A C 1
ATOM 660 O O . HIS A 1 82 ? -9.287 -4.049 15.860 1.00 89.50 82 HIS A O 1
ATOM 666 N N . LYS A 1 83 ? -7.744 -3.561 14.299 1.00 88.19 83 LYS A N 1
ATOM 667 C CA . LYS A 1 83 ? -7.037 -2.554 15.109 1.00 88.19 83 LYS A CA 1
ATOM 668 C C . LYS A 1 83 ? -7.886 -1.308 15.366 1.00 88.19 83 LYS A C 1
ATOM 670 O O . LYS A 1 83 ? -7.858 -0.791 16.483 1.00 88.19 83 LYS A O 1
ATOM 675 N N . GLN A 1 84 ? -8.623 -0.845 14.358 1.00 86.44 84 GLN A N 1
ATOM 676 C CA . GLN A 1 84 ? -9.490 0.337 14.435 1.00 86.44 84 GLN A CA 1
ATOM 677 C C . GLN A 1 84 ? -10.802 0.045 15.177 1.00 86.44 84 GLN A C 1
ATOM 679 O O . GLN A 1 84 ? -11.313 0.862 15.936 1.00 86.44 84 GLN A O 1
ATOM 684 N N . ASN A 1 85 ? -11.333 -1.161 15.014 1.00 86.56 85 ASN A N 1
ATOM 685 C CA . ASN A 1 85 ? -12.636 -1.587 15.513 1.00 86.56 85 ASN A CA 1
ATOM 686 C C . ASN A 1 85 ? -12.597 -2.101 16.966 1.00 86.56 85 ASN A C 1
ATOM 688 O O . ASN A 1 85 ? -13.351 -3.002 17.339 1.00 86.56 85 ASN A O 1
ATOM 692 N N . ARG A 1 86 ? -11.703 -1.554 17.803 1.00 76.06 86 ARG A N 1
ATOM 693 C CA . ARG A 1 86 ? -11.600 -1.953 19.216 1.00 76.06 86 ARG A CA 1
ATOM 694 C C . ARG A 1 86 ? -12.908 -1.683 19.963 1.00 76.06 86 ARG A C 1
ATOM 696 O O . ARG A 1 86 ? -13.370 -2.569 20.679 1.00 76.06 86 ARG A O 1
ATOM 703 N N . HIS A 1 87 ? -13.537 -0.522 19.739 1.00 70.50 87 HIS A N 1
ATOM 704 C CA . HIS A 1 87 ? -14.830 -0.150 20.326 1.00 70.50 87 HIS A CA 1
ATOM 705 C C . HIS A 1 87 ? -15.577 0.879 19.448 1.00 70.50 87 HIS A C 1
ATOM 707 O O . HIS A 1 87 ? -14.984 1.911 19.138 1.00 70.50 87 HIS A O 1
ATOM 713 N N . PRO A 1 88 ? -16.864 0.676 19.082 1.00 69.81 88 PRO A N 1
ATOM 714 C CA . PRO A 1 88 ? -17.684 -0.533 19.235 1.00 69.81 88 PRO A CA 1
ATOM 715 C C . PRO A 1 88 ? -17.301 -1.626 18.223 1.00 69.81 88 PRO A C 1
ATOM 717 O O . PRO A 1 88 ? -16.948 -1.323 17.089 1.00 69.81 88 PRO A O 1
ATOM 720 N N . LYS A 1 89 ? -17.422 -2.902 18.613 1.00 80.44 89 LYS A N 1
ATOM 721 C CA . LYS A 1 89 ? -17.092 -4.048 17.750 1.00 80.44 89 LYS A CA 1
ATOM 722 C C . LYS A 1 89 ? -18.120 -4.201 16.625 1.00 80.44 89 LYS A C 1
ATOM 724 O O . LYS A 1 89 ? -19.215 -4.708 16.849 1.00 80.44 89 LYS A O 1
ATOM 729 N N . LYS A 1 90 ? -17.760 -3.802 15.409 1.00 88.25 90 LYS A N 1
ATOM 730 C CA . LYS A 1 90 ? -18.503 -4.121 14.181 1.00 88.25 90 LYS A CA 1
ATOM 731 C C . LYS A 1 90 ? -18.012 -5.434 13.573 1.00 88.25 90 LYS A C 1
ATOM 733 O O . LYS A 1 90 ? -16.811 -5.688 13.550 1.00 88.25 90 LYS A O 1
ATOM 738 N N . SER A 1 91 ? -18.911 -6.267 13.066 1.00 90.81 91 SER A N 1
ATOM 739 C CA . SER A 1 91 ? -18.531 -7.439 12.274 1.00 90.81 91 SER A CA 1
ATOM 740 C C . SER A 1 91 ? -18.410 -7.073 10.795 1.00 90.81 91 SER A C 1
ATOM 742 O O . SER A 1 91 ? -19.104 -6.186 10.295 1.00 90.81 91 SER A O 1
ATOM 744 N N . ILE A 1 92 ? -17.517 -7.760 10.086 1.00 92.88 92 ILE A N 1
ATOM 745 C CA . ILE A 1 92 ? -17.436 -7.686 8.627 1.00 92.88 92 ILE A CA 1
ATOM 746 C C . ILE A 1 92 ? -18.441 -8.692 8.067 1.00 92.88 92 ILE A C 1
ATOM 748 O O . ILE A 1 92 ? -18.317 -9.884 8.331 1.00 92.88 92 ILE A O 1
ATOM 752 N N . GLY A 1 93 ? -19.433 -8.221 7.309 1.00 96.56 93 GLY A N 1
ATOM 753 C CA . GLY A 1 93 ? -20.418 -9.101 6.669 1.00 96.56 93 GLY A CA 1
ATOM 754 C C . GLY A 1 93 ? -19.887 -9.791 5.409 1.00 96.56 93 GLY A C 1
ATOM 755 O O . GLY A 1 93 ? -20.218 -10.942 5.150 1.00 96.56 93 GLY A O 1
ATOM 756 N N . VAL A 1 94 ? -19.048 -9.101 4.630 1.00 96.88 94 VAL A N 1
ATOM 757 C CA . VAL A 1 94 ? -18.500 -9.608 3.365 1.00 96.88 94 VAL A CA 1
ATOM 758 C C . VAL A 1 94 ? -17.117 -9.020 3.091 1.00 96.88 94 VAL A C 1
ATOM 760 O O . VAL A 1 94 ? -16.851 -7.861 3.409 1.00 96.88 94 VAL A O 1
ATOM 763 N N . VAL A 1 95 ? -16.248 -9.821 2.473 1.00 96.69 95 VAL A N 1
ATOM 764 C CA . VAL A 1 95 ? -14.955 -9.392 1.928 1.00 96.69 95 VAL A CA 1
ATOM 765 C C . VAL A 1 95 ? -14.905 -9.811 0.468 1.00 96.69 95 VAL A C 1
ATOM 767 O O . VAL A 1 95 ? -15.105 -10.981 0.152 1.00 96.69 95 VAL A O 1
ATOM 770 N N . VAL A 1 96 ? -14.617 -8.861 -0.417 1.00 97.44 96 VAL A N 1
ATOM 771 C CA . VAL A 1 96 ? -14.424 -9.117 -1.846 1.00 97.44 96 VAL A CA 1
ATOM 772 C C . VAL A 1 96 ? -12.995 -8.731 -2.206 1.00 97.44 96 VAL A C 1
ATOM 774 O O . VAL A 1 96 ? -12.585 -7.595 -1.979 1.00 97.44 96 VAL A O 1
ATOM 777 N N . SER A 1 97 ? -12.238 -9.680 -2.758 1.00 96.75 97 SER A N 1
ATOM 778 C CA . SER A 1 97 ? -10.874 -9.463 -3.246 1.00 96.75 97 SER A CA 1
ATOM 779 C C . SER A 1 97 ? -10.871 -9.597 -4.765 1.00 96.75 97 SER A C 1
ATOM 781 O O . SER A 1 97 ? -11.226 -10.650 -5.294 1.00 96.75 97 SER A O 1
ATOM 783 N N . ILE A 1 98 ? -10.513 -8.520 -5.464 1.00 96.62 98 ILE A N 1
ATOM 784 C CA . ILE A 1 98 ? -10.515 -8.456 -6.928 1.00 96.62 98 ILE A CA 1
ATOM 785 C C . ILE A 1 98 ? -9.064 -8.438 -7.402 1.00 96.62 98 ILE A C 1
ATOM 787 O O . ILE A 1 98 ? -8.328 -7.492 -7.129 1.00 96.62 98 ILE A O 1
ATOM 791 N N . GLY A 1 99 ? -8.653 -9.500 -8.093 1.00 94.62 99 GLY A N 1
ATOM 792 C CA . GLY A 1 99 ? -7.331 -9.596 -8.710 1.00 94.62 99 GLY A CA 1
ATOM 793 C C . GLY A 1 99 ? -7.307 -9.038 -10.133 1.00 94.62 99 GLY A C 1
ATOM 794 O O . GLY A 1 99 ? -8.341 -8.919 -10.784 1.00 94.62 99 GLY A O 1
ATOM 795 N N . THR A 1 100 ? -6.108 -8.768 -10.647 1.00 93.81 100 THR A N 1
ATOM 796 C CA . THR A 1 100 ? -5.865 -8.280 -12.019 1.00 93.81 100 THR A CA 1
ATOM 797 C C . THR A 1 100 ? -5.669 -9.406 -13.045 1.00 93.81 100 THR A C 1
ATOM 799 O O . THR A 1 100 ? -5.207 -9.165 -14.157 1.00 93.81 100 THR A O 1
ATOM 802 N N . GLY A 1 101 ? -6.032 -10.639 -12.684 1.00 91.75 101 GLY A N 1
ATOM 803 C CA . GLY A 1 101 ? -5.800 -11.839 -13.487 1.00 91.75 101 GLY A CA 1
ATOM 804 C C . GLY A 1 101 ? -4.462 -12.519 -13.183 1.00 91.75 101 GLY A C 1
ATOM 805 O O . GLY A 1 101 ? -3.600 -11.989 -12.484 1.00 91.75 101 GLY A O 1
ATOM 806 N N . LYS A 1 102 ? -4.309 -13.747 -13.679 1.00 89.31 102 LYS A N 1
ATOM 807 C CA . LYS A 1 102 ? -3.057 -14.509 -13.650 1.00 89.31 102 LYS A CA 1
ATOM 808 C C . LYS A 1 102 ? -2.804 -15.027 -15.053 1.00 89.31 102 LYS A C 1
ATOM 810 O O . LYS A 1 102 ? -3.732 -15.500 -15.700 1.00 89.31 102 LYS A O 1
ATOM 815 N N . THR A 1 103 ? -1.564 -14.939 -15.509 1.00 87.69 103 THR A N 1
ATOM 816 C CA . THR A 1 103 ? -1.163 -15.570 -16.762 1.00 87.69 103 THR A CA 1
ATOM 817 C C . THR A 1 103 ? -0.974 -17.059 -16.515 1.00 87.69 103 THR A C 1
ATOM 819 O O . THR A 1 103 ? -0.216 -17.445 -15.620 1.00 87.69 103 THR A O 1
ATOM 822 N N . ASP A 1 104 ? -1.626 -17.895 -17.315 1.00 78.81 104 ASP A N 1
ATOM 823 C CA . ASP A 1 104 ? -1.340 -19.322 -17.330 1.00 78.81 104 ASP A CA 1
ATOM 824 C C . ASP A 1 104 ? 0.019 -19.521 -18.000 1.00 78.81 104 ASP A C 1
ATOM 826 O O . ASP A 1 104 ? 0.152 -19.482 -19.223 1.00 78.81 104 ASP A O 1
ATOM 830 N N . PHE A 1 105 ? 1.065 -19.706 -17.196 1.00 64.25 105 PHE A N 1
ATOM 831 C CA . PHE A 1 105 ? 2.319 -20.220 -17.723 1.00 64.25 105 PHE A CA 1
ATOM 832 C C . PHE A 1 105 ? 2.063 -21.664 -18.140 1.00 64.25 105 PHE A C 1
ATOM 834 O O . PHE A 1 105 ? 2.116 -22.576 -17.311 1.00 64.25 105 PHE A O 1
ATOM 841 N N . GLN A 1 106 ? 1.763 -21.877 -19.423 1.00 54.44 106 GLN A N 1
ATOM 842 C CA . GLN A 1 106 ? 1.843 -23.213 -19.983 1.00 54.44 106 GLN A CA 1
ATOM 843 C C . GLN A 1 106 ? 3.246 -23.733 -19.686 1.00 54.44 106 GLN A C 1
ATOM 845 O O . GLN A 1 106 ? 4.252 -23.082 -19.978 1.00 54.44 106 GLN A O 1
ATOM 850 N N . LYS A 1 107 ? 3.298 -24.883 -19.014 1.00 47.59 107 LYS A N 1
ATOM 851 C CA . LYS A 1 107 ? 4.526 -25.633 -18.789 1.00 47.59 107 LYS A CA 1
ATOM 852 C C . LYS A 1 107 ? 5.135 -25.814 -20.172 1.00 47.59 107 LYS A C 1
ATOM 854 O O . LYS A 1 107 ? 4.530 -26.515 -20.976 1.00 47.59 107 LYS A O 1
ATOM 859 N N . ALA A 1 108 ? 6.246 -25.131 -20.460 1.00 51.88 108 ALA A N 1
ATOM 860 C CA . ALA A 1 108 ? 6.960 -25.322 -21.710 1.00 51.88 108 ALA A CA 1
ATOM 861 C C . ALA A 1 108 ? 7.165 -26.832 -21.858 1.00 51.88 108 ALA A C 1
ATOM 863 O O . ALA A 1 108 ? 7.866 -27.453 -21.056 1.00 51.88 108 ALA A O 1
ATOM 864 N N . SER A 1 109 ? 6.434 -27.446 -22.785 1.00 42.75 109 SER A N 1
ATOM 865 C CA . SER A 1 109 ? 6.694 -28.814 -23.190 1.00 42.75 109 SER A CA 1
ATOM 866 C C . SER A 1 109 ? 8.142 -28.832 -23.652 1.00 42.75 109 SER A C 1
ATOM 868 O O . SER A 1 109 ? 8.540 -27.961 -24.420 1.00 42.75 109 SER A O 1
ATOM 870 N N . ASN A 1 110 ? 8.928 -29.767 -23.124 1.00 45.97 110 ASN A N 1
ATOM 871 C CA . ASN A 1 110 ? 10.381 -29.879 -23.283 1.00 45.97 110 ASN A CA 1
ATOM 872 C C . ASN A 1 110 ? 10.843 -30.163 -24.735 1.00 45.97 110 ASN A C 1
ATOM 874 O O . ASN A 1 110 ? 11.676 -31.042 -24.935 1.00 45.97 110 ASN A O 1
ATOM 878 N N . HIS A 1 111 ? 10.318 -29.478 -25.752 1.00 44.62 111 HIS A N 1
ATOM 879 C CA . HIS A 1 111 ? 10.639 -29.753 -27.153 1.00 44.62 111 HIS A CA 1
ATOM 880 C C . HIS A 1 111 ? 11.401 -28.662 -27.903 1.00 44.62 111 HIS A C 1
ATOM 882 O O . HIS A 1 111 ? 11.880 -28.966 -28.988 1.00 44.62 111 HIS A O 1
ATOM 888 N N . ASP A 1 112 ? 11.673 -27.500 -27.304 1.00 42.72 112 ASP A N 1
ATOM 889 C CA . ASP A 1 112 ? 12.462 -26.458 -27.973 1.00 42.72 112 ASP A CA 1
ATOM 890 C C . ASP A 1 112 ? 13.681 -26.040 -27.126 1.00 42.72 112 ASP A C 1
ATOM 892 O O . ASP A 1 112 ? 13.514 -25.398 -26.084 1.00 42.72 112 ASP A O 1
ATOM 896 N N . PRO A 1 113 ? 14.924 -26.375 -27.533 1.00 48.62 113 PRO A N 1
ATOM 897 C CA . PRO A 1 113 ? 16.135 -25.999 -26.798 1.00 48.62 113 PRO A CA 1
ATOM 898 C C . PRO A 1 113 ? 16.522 -24.512 -26.940 1.00 48.62 113 PRO A C 1
ATOM 900 O O . PRO A 1 113 ? 17.497 -24.088 -26.324 1.00 48.62 113 PRO A O 1
ATOM 903 N N . ASP A 1 114 ? 15.769 -23.705 -27.696 1.00 45.75 114 ASP A N 1
ATOM 904 C CA . ASP A 1 114 ? 16.175 -22.342 -28.087 1.00 45.75 114 ASP A CA 1
ATOM 905 C C . ASP A 1 114 ? 15.402 -21.202 -27.383 1.00 45.75 114 ASP A C 1
ATOM 907 O O . ASP A 1 114 ? 15.642 -20.020 -27.611 1.00 45.75 114 ASP A O 1
ATOM 911 N N . LEU A 1 115 ? 14.495 -21.511 -26.446 1.00 46.59 115 LEU A N 1
ATOM 912 C CA . LEU A 1 115 ? 13.708 -20.484 -25.737 1.00 46.59 115 LEU A CA 1
ATOM 913 C C . LEU A 1 115 ? 14.389 -19.910 -24.474 1.00 46.59 115 LEU A C 1
ATOM 915 O O . LEU A 1 115 ? 13.736 -19.298 -23.627 1.00 46.59 115 LEU A O 1
ATOM 919 N N . SER A 1 116 ? 15.700 -20.109 -24.311 1.00 45.34 116 SER A N 1
ATOM 920 C CA . SER A 1 116 ? 16.464 -19.606 -23.155 1.00 45.34 116 SER A CA 1
ATOM 921 C C . SER A 1 116 ? 16.900 -18.138 -23.282 1.00 45.34 116 SER A C 1
ATOM 923 O O . SER A 1 116 ? 17.406 -17.568 -22.315 1.00 45.34 116 SER A O 1
ATOM 925 N N . LEU A 1 117 ? 16.662 -17.501 -24.435 1.00 45.00 117 LEU A N 1
ATOM 926 C CA . LEU A 1 117 ? 17.158 -16.154 -24.744 1.00 45.00 117 LEU A CA 1
ATOM 927 C C . LEU A 1 117 ? 16.093 -15.052 -24.782 1.00 45.00 117 LEU A C 1
ATOM 929 O O . LEU A 1 117 ? 16.437 -13.896 -25.017 1.00 45.00 117 LEU A O 1
ATOM 933 N N . THR A 1 118 ? 14.818 -15.336 -24.499 1.00 42.72 118 THR A N 1
ATOM 934 C CA . THR A 1 118 ? 13.836 -14.250 -24.359 1.00 42.72 118 THR A CA 1
ATOM 935 C C . THR A 1 118 ? 13.942 -13.638 -22.958 1.00 42.72 118 THR A C 1
ATOM 937 O O . THR A 1 118 ? 13.679 -14.347 -21.977 1.00 42.72 118 THR A O 1
ATOM 940 N N . PRO A 1 119 ? 14.292 -12.345 -22.807 1.00 43.28 119 PRO A N 1
ATOM 941 C CA . PRO A 1 119 ? 14.315 -11.698 -21.507 1.00 43.28 119 PRO A CA 1
ATOM 942 C C . PRO A 1 119 ? 12.870 -11.500 -21.045 1.00 43.28 119 PRO A C 1
ATOM 944 O O . PRO A 1 119 ? 12.216 -10.507 -21.349 1.00 43.28 119 PRO A O 1
ATOM 947 N N . SER A 1 120 ? 12.346 -12.485 -20.317 1.00 56.22 120 SER A N 1
ATOM 948 C CA . SER A 1 120 ? 11.114 -12.301 -19.562 1.00 56.22 120 SER A CA 1
ATOM 949 C C . SER A 1 120 ? 11.357 -11.196 -18.526 1.00 56.22 120 SER A C 1
ATOM 951 O O . SER A 1 120 ? 12.328 -11.300 -17.768 1.00 56.22 120 SER A O 1
ATOM 953 N N . PRO A 1 121 ? 10.476 -10.184 -18.415 1.00 51.03 121 PRO A N 1
ATOM 954 C CA . PRO A 1 121 ? 10.591 -9.112 -17.420 1.00 51.03 121 PRO A CA 1
ATOM 955 C C . PRO A 1 121 ? 10.517 -9.609 -15.961 1.00 51.03 121 PRO A C 1
ATOM 957 O O . PRO A 1 121 ? 10.642 -8.833 -15.019 1.00 51.03 121 PRO A O 1
ATOM 960 N N . TYR A 1 122 ? 10.346 -10.916 -15.752 1.00 55.44 122 TYR A N 1
ATOM 961 C CA . TYR A 1 122 ? 10.307 -11.566 -14.446 1.00 55.44 122 TYR A CA 1
ATOM 962 C C . TYR A 1 122 ? 11.484 -12.527 -14.211 1.00 55.44 122 TYR A C 1
ATOM 964 O O . TYR A 1 122 ? 11.536 -13.198 -13.178 1.00 55.44 122 TYR A O 1
ATOM 972 N N . ALA A 1 123 ? 12.462 -12.592 -15.124 1.00 57.91 123 ALA A N 1
ATOM 973 C CA . ALA A 1 123 ? 13.653 -13.434 -14.979 1.00 57.91 123 ALA A CA 1
ATOM 974 C C . ALA A 1 123 ? 14.408 -13.150 -13.666 1.00 57.91 123 ALA A C 1
ATOM 976 O O . ALA A 1 123 ? 14.864 -14.072 -12.985 1.00 57.91 123 ALA A O 1
ATOM 977 N N . TRP A 1 124 ? 14.442 -11.885 -13.241 1.00 56.44 124 TRP A N 1
ATOM 978 C CA . TRP A 1 124 ? 15.089 -11.478 -11.993 1.00 56.44 124 TRP A CA 1
ATOM 979 C C . TRP A 1 124 ? 14.346 -11.943 -10.740 1.00 56.44 124 TRP A C 1
ATOM 981 O O . TRP A 1 124 ? 14.987 -12.164 -9.721 1.00 56.44 124 TRP A O 1
ATOM 991 N N . GLN A 1 125 ? 13.027 -12.172 -10.793 1.00 58.88 125 GLN A N 1
ATOM 992 C CA . GLN A 1 125 ? 12.291 -12.750 -9.659 1.00 58.88 125 GLN A CA 1
ATOM 993 C C . GLN A 1 125 ? 12.721 -14.199 -9.404 1.00 58.88 125 GLN A C 1
ATOM 995 O O . GLN A 1 125 ? 12.811 -14.631 -8.255 1.00 58.88 125 GLN A O 1
ATOM 1000 N N . ARG A 1 126 ? 13.043 -14.948 -10.470 1.00 56.88 126 ARG A N 1
ATOM 1001 C CA . ARG A 1 126 ? 13.597 -16.305 -10.359 1.00 56.88 126 ARG A CA 1
ATOM 1002 C C . ARG A 1 126 ? 15.008 -16.265 -9.773 1.00 56.88 126 ARG A C 1
ATOM 1004 O O . ARG A 1 126 ? 15.291 -17.036 -8.864 1.00 56.88 126 ARG A O 1
ATOM 1011 N N . LEU A 1 127 ? 15.846 -15.333 -10.231 1.00 57.16 127 LEU A N 1
ATOM 1012 C CA . LEU A 1 127 ? 17.189 -15.102 -9.683 1.00 57.16 127 LEU A CA 1
ATOM 1013 C C . LEU A 1 127 ? 17.153 -14.684 -8.209 1.00 57.16 127 LEU A C 1
ATOM 1015 O O . LEU A 1 127 ? 17.851 -15.285 -7.404 1.00 57.16 127 LEU A O 1
ATOM 1019 N N . LEU A 1 128 ? 16.296 -13.732 -7.831 1.00 61.44 128 LEU A N 1
ATOM 1020 C CA . LEU A 1 128 ? 16.116 -13.305 -6.440 1.00 61.44 128 LEU A CA 1
ATOM 1021 C C . LEU A 1 128 ? 15.657 -14.463 -5.558 1.00 61.44 128 LEU A C 1
ATOM 1023 O O . LEU A 1 128 ? 16.209 -14.657 -4.482 1.00 61.44 128 LEU A O 1
ATOM 1027 N N . LYS A 1 129 ? 14.697 -15.271 -6.020 1.00 60.97 129 LYS A N 1
ATOM 1028 C CA . LYS A 1 129 ? 14.229 -16.441 -5.271 1.00 60.97 129 LYS A CA 1
ATOM 1029 C C . LYS A 1 129 ? 15.336 -17.484 -5.096 1.00 60.97 129 LYS A C 1
ATOM 1031 O O . LYS A 1 129 ? 15.453 -18.043 -4.013 1.00 60.97 129 LYS A O 1
ATOM 1036 N N . VAL A 1 130 ? 16.158 -17.719 -6.125 1.00 61.00 130 VAL A N 1
ATOM 1037 C CA . VAL A 1 130 ? 17.329 -18.605 -6.034 1.00 61.00 130 VAL A CA 1
ATOM 1038 C C . VAL A 1 130 ? 18.340 -18.044 -5.039 1.00 61.00 130 VAL A C 1
ATOM 1040 O O . VAL A 1 130 ? 18.657 -18.735 -4.084 1.00 61.00 130 VAL A O 1
ATOM 1043 N N . VAL A 1 131 ? 18.771 -16.789 -5.188 1.00 66.50 131 VAL A N 1
ATOM 1044 C CA . VAL A 1 131 ? 19.748 -16.153 -4.288 1.00 66.50 131 VAL A CA 1
ATOM 1045 C C . VAL A 1 131 ? 19.260 -16.174 -2.838 1.00 66.50 131 VAL A C 1
ATOM 1047 O O . VAL A 1 131 ? 20.006 -16.599 -1.961 1.00 66.50 131 VAL A O 1
ATOM 1050 N N . LEU A 1 132 ? 18.005 -15.798 -2.579 1.00 61.91 132 LEU A N 1
ATOM 1051 C CA . LEU A 1 132 ? 17.443 -15.781 -1.227 1.00 61.91 132 LEU A CA 1
ATOM 1052 C C . LEU A 1 132 ? 17.395 -17.190 -0.612 1.00 61.91 132 LEU A C 1
ATOM 1054 O O . LEU A 1 132 ? 17.744 -17.364 0.551 1.00 61.91 132 LEU A O 1
ATOM 1058 N N . LEU A 1 133 ? 17.021 -18.212 -1.391 1.00 61.19 133 LEU A N 1
ATOM 1059 C CA . LEU A 1 133 ? 17.011 -19.605 -0.930 1.00 61.19 133 LEU A CA 1
ATOM 1060 C C . LEU A 1 133 ? 18.423 -20.146 -0.676 1.00 61.19 133 LEU A C 1
ATOM 1062 O O . LEU A 1 133 ? 18.611 -20.913 0.264 1.00 61.19 133 LEU A O 1
ATOM 1066 N N . THR A 1 134 ? 19.415 -19.755 -1.477 1.00 61.38 134 THR A N 1
ATOM 1067 C CA . THR A 1 134 ? 20.808 -20.168 -1.264 1.00 61.38 134 THR A CA 1
ATOM 1068 C C . THR A 1 134 ? 21.381 -19.536 0.002 1.00 61.38 134 THR A C 1
ATOM 1070 O O . THR A 1 134 ? 22.040 -20.230 0.770 1.00 61.38 134 THR A O 1
ATOM 1073 N N . GLN A 1 135 ? 21.075 -18.261 0.264 1.00 62.53 135 GLN A N 1
ATOM 1074 C CA . GLN A 1 135 ? 21.491 -17.559 1.485 1.00 62.53 135 GLN A CA 1
ATOM 1075 C C . GLN A 1 135 ? 20.811 -18.134 2.739 1.00 62.53 135 GLN A C 1
ATOM 1077 O O . GLN A 1 135 ? 21.464 -18.325 3.759 1.00 62.53 135 GLN A O 1
ATOM 1082 N N . LEU A 1 136 ? 19.530 -18.511 2.650 1.00 63.31 136 LEU A N 1
ATOM 1083 C CA . LEU A 1 136 ? 18.821 -19.173 3.753 1.00 63.31 136 LEU A CA 1
ATOM 1084 C C . LEU A 1 136 ? 19.337 -20.593 4.037 1.00 63.31 136 LEU A C 1
ATOM 1086 O O . LEU A 1 136 ? 19.287 -21.032 5.179 1.00 63.31 136 LEU A O 1
ATOM 1090 N N . LYS A 1 137 ? 19.845 -21.306 3.023 1.00 61.31 137 LYS A N 1
ATOM 1091 C CA . LYS A 1 137 ? 20.463 -22.629 3.210 1.00 61.31 137 LYS A CA 1
ATOM 1092 C C . LYS A 1 137 ? 21.870 -22.562 3.807 1.00 61.31 137 LYS A C 1
ATOM 1094 O O . LYS A 1 137 ? 22.222 -23.459 4.553 1.00 61.31 137 LYS A O 1
ATOM 1099 N N . HIS A 1 138 ? 22.646 -21.521 3.504 1.00 60.50 138 HIS A N 1
ATOM 1100 C CA . HIS A 1 138 ? 24.002 -21.355 4.051 1.00 60.50 138 HIS A CA 1
ATOM 1101 C C . HIS A 1 138 ? 24.026 -20.705 5.442 1.00 60.50 138 HIS A C 1
ATOM 1103 O O . HIS A 1 138 ? 25.043 -20.769 6.114 1.00 60.50 138 HIS A O 1
ATOM 1109 N N . GLY A 1 139 ? 22.930 -20.079 5.886 1.00 48.72 139 GLY A N 1
ATOM 1110 C CA . GLY A 1 139 ? 22.801 -19.536 7.245 1.00 48.72 139 GLY A CA 1
ATOM 1111 C C . GLY A 1 139 ? 22.220 -20.513 8.275 1.00 48.72 139 GLY A C 1
ATOM 1112 O O . GLY A 1 139 ? 21.910 -20.086 9.384 1.00 48.72 139 GLY A O 1
ATOM 1113 N N . ALA A 1 140 ? 22.001 -21.777 7.898 1.00 52.50 140 ALA A N 1
ATOM 1114 C CA . ALA A 1 140 ? 21.405 -22.816 8.743 1.00 52.50 140 ALA A CA 1
ATOM 1115 C C . ALA A 1 140 ? 22.377 -23.969 9.079 1.00 52.50 140 ALA A C 1
ATOM 1117 O O . ALA A 1 140 ? 21.933 -24.977 9.629 1.00 52.50 140 ALA A O 1
ATOM 1118 N N . GLU A 1 141 ? 23.667 -23.813 8.761 1.00 44.22 141 GLU A N 1
ATOM 1119 C CA . GLU A 1 141 ? 24.771 -24.660 9.245 1.00 44.22 141 GLU A CA 1
ATOM 1120 C C . GLU A 1 141 ? 25.634 -23.899 10.257 1.00 44.22 141 GLU A C 1
ATOM 1122 O O . GLU A 1 141 ? 25.885 -22.692 10.030 1.00 44.22 141 GLU A O 1
#

pLDDT: mean 80.72, std 17.97, range [42.72, 97.5]